Protein AF-A0A3M7P866-F1 (afdb_monomer_lite)

Organism: Brachionus plicatilis (NCBI:txid10195)

Sequence (87 aa):
WSLKINLSKTSYCVFTTAGYRVGHETKYKLKLSLEGSQIPMDPFPTLLGITLDPKLNFKKLFENLTQKITTRLLIYTTVMLNPENTW

Foldseek 3Di:
DDDDDDLVPDEDEAADQVFDDPPVVVVVPDFDDDPNHTRHHDHFDQDPNDTDTSHDDCPVVVVVVVVVVVVVVVVVCCCVVCVPPPD

pLDDT: mean 83.63, std 11.6, range [50.62, 96.44]

Secondary structure (DSSP, 8-state):
--PPP-GGG--B---BTT---TT-GGG-----EETTEEPPB-SS-EETTEEPPSB---HHHHHHHHHHHHHHHHHHHHHHH-GGG--

Radius of gyration: 23.43 Å; chains: 1; bounding box: 49×39×64 Å

Structure (mmCIF, N/CA/C/O backbone):
data_AF-A0A3M7P866-F1
#
_entry.id   AF-A0A3M7P866-F1
#
loop_
_atom_site.group_PDB
_atom_site.id
_atom_site.type_symbol
_atom_site.label_atom_id
_atom_site.label_alt_id
_atom_site.label_comp_id
_atom_site.label_asym_id
_atom_site.label_entity_id
_atom_site.label_seq_id
_atom_site.pdbx_PDB_ins_code
_atom_site.Cartn_x
_atom_site.Cartn_y
_atom_site.Cartn_z
_atom_site.occupancy
_atom_site.B_iso_or_equiv
_atom_site.auth_seq_id
_atom_site.auth_comp_id
_atom_site.auth_asym_id
_atom_site.auth_atom_id
_atom_site.pdbx_PDB_model_num
ATOM 1 N N . TRP A 1 1 ? -15.034 27.154 1.705 1.00 57.66 1 TRP A N 1
ATOM 2 C CA . TRP A 1 1 ? -14.917 25.738 1.316 1.00 57.66 1 TRP A CA 1
ATOM 3 C C . TRP A 1 1 ? -14.909 24.927 2.597 1.00 57.66 1 TRP A C 1
ATOM 5 O O . TRP A 1 1 ? -13.904 24.936 3.292 1.00 57.66 1 TRP A O 1
ATOM 15 N N . SER A 1 2 ? -16.039 24.325 2.966 1.00 76.31 2 SER A N 1
ATOM 16 C CA . SER A 1 2 ? -16.172 23.592 4.232 1.00 76.31 2 SER A CA 1
ATOM 17 C C . SER A 1 2 ? -16.369 22.116 3.914 1.00 76.31 2 SER A C 1
ATOM 19 O O . SER A 1 2 ? -17.486 21.679 3.652 1.00 76.31 2 SER A O 1
ATOM 21 N N . LEU A 1 3 ? -15.272 21.359 3.860 1.00 82.06 3 LEU A N 1
ATOM 22 C CA . LEU A 1 3 ? -15.317 19.909 3.698 1.00 82.06 3 LEU A CA 1
ATOM 23 C C . LEU A 1 3 ? -15.489 19.273 5.082 1.00 82.06 3 LEU A C 1
ATOM 25 O O . LEU A 1 3 ? -14.611 19.408 5.931 1.00 82.06 3 LEU A O 1
ATOM 29 N N . LYS A 1 4 ? -16.609 18.577 5.306 1.00 88.00 4 LYS A N 1
ATOM 30 C CA . LYS A 1 4 ? -16.838 17.780 6.519 1.00 88.00 4 LYS A CA 1
ATOM 31 C C . LYS A 1 4 ? -16.655 16.300 6.194 1.00 88.00 4 LYS A C 1
ATOM 33 O O . LYS A 1 4 ? -17.355 15.763 5.338 1.00 88.00 4 LYS A O 1
ATOM 38 N N . ILE A 1 5 ? -15.714 15.650 6.874 1.00 89.50 5 ILE A N 1
ATOM 39 C CA . ILE A 1 5 ? -15.444 14.218 6.710 1.00 89.50 5 ILE A CA 1
ATOM 40 C C . ILE A 1 5 ? -16.596 13.424 7.332 1.00 89.50 5 ILE A C 1
ATOM 42 O O . ILE A 1 5 ? -17.015 13.692 8.457 1.00 89.50 5 ILE A O 1
ATOM 46 N N . ASN A 1 6 ? -17.114 12.438 6.602 1.00 90.12 6 ASN A N 1
ATOM 47 C CA . ASN A 1 6 ? -18.123 11.525 7.122 1.00 90.12 6 ASN A CA 1
ATOM 48 C C . ASN A 1 6 ? -17.450 10.257 7.662 1.00 90.12 6 ASN A C 1
ATOM 50 O O . ASN A 1 6 ? -17.073 9.380 6.885 1.00 90.12 6 ASN A O 1
ATOM 54 N N . LEU A 1 7 ? -17.357 10.146 8.989 1.00 89.25 7 LEU A N 1
ATOM 55 C CA . LEU A 1 7 ? -16.772 9.000 9.695 1.00 89.25 7 LEU A CA 1
ATOM 56 C C . LEU A 1 7 ? -17.355 7.650 9.250 1.00 89.25 7 LEU A C 1
ATOM 58 O O . LEU A 1 7 ? -16.600 6.712 9.029 1.00 89.25 7 LEU A O 1
ATOM 62 N N . SER A 1 8 ? -18.672 7.562 9.030 1.00 89.62 8 SER A N 1
ATOM 63 C CA . SER A 1 8 ? -19.333 6.307 8.625 1.00 89.62 8 SER A CA 1
ATOM 64 C C . SER A 1 8 ? -18.927 5.807 7.235 1.00 89.62 8 SER A C 1
ATOM 66 O O . SER A 1 8 ? -19.097 4.632 6.927 1.00 89.62 8 SER A O 1
ATOM 68 N N . LYS A 1 9 ? -18.398 6.700 6.390 1.00 89.25 9 LYS A N 1
ATOM 69 C CA . LYS A 1 9 ? -17.947 6.401 5.022 1.00 89.25 9 LYS A CA 1
ATOM 70 C C . LYS A 1 9 ? -16.431 6.500 4.873 1.00 89.25 9 LYS A C 1
ATOM 72 O O . LYS A 1 9 ? -15.932 6.514 3.752 1.00 89.25 9 LYS A O 1
ATOM 77 N N . THR A 1 10 ? -15.711 6.631 5.984 1.00 90.81 10 THR A N 1
ATOM 78 C CA . THR A 1 10 ? -14.259 6.784 5.985 1.00 90.81 10 THR A CA 1
ATOM 79 C C . THR A 1 10 ? -13.630 5.513 6.529 1.00 90.81 10 THR A C 1
ATOM 81 O O . THR A 1 10 ? -13.936 5.083 7.636 1.00 90.81 10 THR A O 1
ATOM 84 N N . SER A 1 11 ? -12.718 4.941 5.758 1.00 90.88 11 SER A N 1
ATOM 85 C CA . SER A 1 11 ? -11.804 3.889 6.188 1.00 90.88 11 SER A CA 1
ATOM 86 C C . SER A 1 11 ? -10.388 4.276 5.775 1.00 90.88 11 SER A C 1
ATOM 88 O O . SER A 1 11 ? -10.188 5.196 4.973 1.00 90.88 11 SER A O 1
ATOM 90 N N . TYR A 1 12 ? -9.391 3.603 6.337 1.00 89.94 12 TYR A N 1
ATOM 91 C CA . TYR A 1 12 ? -8.009 3.760 5.895 1.00 89.94 12 TYR A CA 1
ATOM 92 C C . TYR A 1 12 ? -7.383 2.413 5.555 1.00 89.94 12 TYR A C 1
ATOM 94 O O . TYR A 1 12 ? -7.701 1.391 6.155 1.00 89.94 12 TYR A O 1
ATOM 102 N N . CYS A 1 13 ? -6.442 2.440 4.618 1.00 88.62 13 CYS A N 1
ATOM 103 C CA . CYS A 1 13 ? -5.617 1.303 4.236 1.00 88.62 13 CYS A CA 1
ATOM 104 C C . CYS A 1 13 ? -4.143 1.675 4.423 1.00 88.62 13 CYS A C 1
ATOM 106 O O . CYS A 1 13 ? -3.767 2.842 4.283 1.00 88.62 13 CYS A O 1
ATOM 108 N N . VAL A 1 14 ? -3.301 0.691 4.742 1.00 86.81 14 VAL A N 1
ATOM 109 C CA . VAL A 1 14 ? -1.855 0.880 4.896 1.00 86.81 14 VAL A CA 1
ATOM 110 C C . VAL A 1 14 ? -1.133 -0.034 3.923 1.00 86.81 14 VAL A C 1
ATOM 112 O O . VAL A 1 14 ? -1.244 -1.257 4.002 1.00 86.81 14 VAL A O 1
ATOM 115 N N . PHE A 1 15 ? -0.342 0.572 3.045 1.00 87.19 15 PHE A N 1
ATOM 116 C CA . PHE A 1 15 ? 0.449 -0.143 2.058 1.00 87.19 15 PHE A CA 1
ATOM 117 C C . PHE A 1 15 ? 1.815 -0.524 2.633 1.00 87.19 15 PHE A C 1
ATOM 119 O O . PHE A 1 15 ? 2.551 0.329 3.132 1.00 87.19 15 PHE A O 1
ATOM 126 N N . THR A 1 16 ? 2.179 -1.803 2.556 1.00 86.12 16 THR A N 1
ATOM 127 C CA . THR A 1 16 ? 3.483 -2.300 3.024 1.00 86.12 16 THR A CA 1
ATOM 128 C C . THR A 1 16 ? 4.123 -3.212 1.986 1.00 86.12 16 THR A C 1
ATOM 130 O O . THR A 1 16 ? 3.440 -3.851 1.192 1.00 86.12 16 THR A O 1
ATOM 133 N N . THR A 1 17 ? 5.450 -3.336 1.993 1.00 85.56 17 THR A N 1
ATOM 134 C CA . THR A 1 17 ? 6.163 -4.264 1.090 1.00 85.56 17 THR A CA 1
ATOM 135 C C . THR A 1 17 ? 5.819 -5.734 1.358 1.00 85.56 17 THR A C 1
ATOM 137 O O . THR A 1 17 ? 5.862 -6.571 0.457 1.00 85.56 17 THR A O 1
ATOM 140 N N . ALA A 1 18 ? 5.445 -6.065 2.598 1.00 83.31 18 ALA A N 1
ATOM 141 C CA . ALA A 1 18 ? 5.070 -7.417 2.998 1.00 83.31 18 ALA A CA 1
ATOM 142 C C . ALA A 1 18 ? 3.612 -7.783 2.656 1.00 83.31 18 ALA A C 1
ATOM 144 O O . ALA A 1 18 ? 3.309 -8.982 2.629 1.00 83.31 18 ALA A O 1
ATOM 145 N N . GLY A 1 19 ? 2.758 -6.784 2.391 1.00 84.75 19 GLY A N 1
ATOM 146 C CA . GLY A 1 19 ? 1.311 -6.928 2.210 1.00 84.75 19 GLY A CA 1
ATOM 147 C C . GLY A 1 19 ? 0.562 -7.276 3.501 1.00 84.75 19 GLY A C 1
ATOM 148 O O . GLY A 1 19 ? 1.175 -7.517 4.548 1.00 84.75 19 GLY A O 1
ATOM 149 N N . TYR A 1 20 ? -0.772 -7.331 3.425 1.00 82.56 20 TYR A N 1
ATOM 150 C CA . TYR A 1 20 ? -1.621 -7.764 4.540 1.00 82.56 20 TYR A CA 1
ATOM 151 C C . TYR A 1 20 ? -1.400 -9.250 4.848 1.00 82.56 20 TYR A C 1
ATOM 153 O O . TYR A 1 20 ? -1.468 -10.098 3.961 1.00 82.56 20 TYR A O 1
ATOM 161 N N . ARG A 1 21 ? -1.089 -9.567 6.110 1.00 80.12 21 ARG A N 1
ATOM 162 C CA . ARG A 1 21 ? -0.835 -10.934 6.583 1.00 80.12 21 ARG A CA 1
ATOM 163 C C . ARG A 1 21 ? -1.621 -11.176 7.862 1.00 80.12 21 ARG A C 1
ATOM 165 O O . ARG A 1 21 ? -1.407 -10.481 8.856 1.00 80.12 21 ARG A O 1
ATOM 172 N N . VAL A 1 22 ? -2.486 -12.184 7.830 1.00 70.50 22 VAL A N 1
ATOM 173 C CA . VAL A 1 22 ? -3.257 -12.643 8.991 1.00 70.50 22 VAL A CA 1
ATOM 174 C C . VAL A 1 22 ? -2.274 -13.089 10.084 1.00 70.50 22 VAL A C 1
ATOM 176 O O . VAL A 1 22 ? -1.339 -13.835 9.802 1.00 70.50 22 VAL A O 1
ATOM 179 N N . GLY A 1 23 ? -2.420 -12.570 11.308 1.00 69.12 23 GLY A N 1
ATOM 180 C CA . GLY A 1 23 ? -1.521 -12.854 12.441 1.00 69.12 23 GLY A CA 1
ATOM 181 C C . GLY A 1 23 ? -0.343 -11.884 12.629 1.00 69.12 23 GLY A C 1
ATOM 182 O O . GLY A 1 23 ? 0.342 -11.942 13.647 1.00 69.12 23 GLY A O 1
ATOM 183 N N . HIS A 1 24 ? -0.124 -10.940 11.704 1.00 64.38 24 HIS 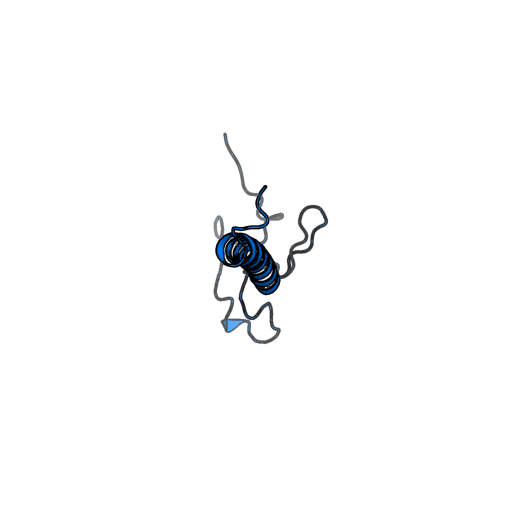A N 1
ATOM 184 C CA . HIS A 1 24 ? 0.855 -9.849 11.848 1.00 64.38 24 HIS A CA 1
ATOM 185 C C . HIS A 1 24 ? 0.190 -8.501 12.181 1.00 64.38 24 HIS A C 1
ATOM 187 O O . HIS A 1 24 ? 0.639 -7.445 11.731 1.00 64.38 24 HIS A O 1
ATOM 193 N N . GLU A 1 25 ? -0.863 -8.519 13.002 1.00 58.81 25 GLU A N 1
ATOM 194 C CA . GLU A 1 25 ? -1.577 -7.310 13.449 1.00 58.81 25 GLU A CA 1
ATOM 195 C C . GLU A 1 25 ? -0.639 -6.291 14.118 1.00 58.81 25 GLU A C 1
ATOM 197 O O . GLU A 1 25 ? -0.797 -5.082 13.967 1.00 58.81 25 GLU A O 1
ATOM 202 N N . THR A 1 26 ? 0.432 -6.766 14.761 1.00 56.59 26 THR A N 1
ATOM 203 C CA . THR A 1 26 ? 1.440 -5.929 15.430 1.00 56.59 26 THR A CA 1
ATOM 204 C C . THR A 1 26 ? 2.266 -5.043 14.494 1.00 56.59 26 THR A C 1
ATOM 206 O O . THR A 1 26 ? 2.943 -4.139 14.989 1.00 56.59 26 THR A O 1
ATOM 209 N N . LYS A 1 27 ? 2.233 -5.262 13.169 1.00 56.84 27 LYS A N 1
ATOM 210 C CA . LYS A 1 27 ? 2.909 -4.396 12.182 1.00 56.84 27 LYS A CA 1
ATOM 211 C C . LYS A 1 27 ? 2.043 -3.221 11.721 1.00 56.84 27 LYS A C 1
ATOM 213 O O . LYS A 1 27 ? 2.591 -2.214 11.283 1.00 56.84 27 LYS A O 1
ATOM 218 N N . TYR A 1 28 ? 0.726 -3.302 11.889 1.00 65.69 28 TYR A N 1
ATOM 219 C CA . TYR A 1 28 ? -0.229 -2.261 11.502 1.00 65.69 28 TYR A CA 1
ATOM 220 C C . TYR A 1 28 ? -0.589 -1.374 12.703 1.00 65.69 28 TYR A C 1
ATOM 222 O O . TYR A 1 28 ? -1.753 -1.192 13.033 1.00 65.69 28 TYR A O 1
ATOM 230 N N . LYS A 1 29 ? 0.415 -0.816 13.399 1.00 68.56 29 LYS A N 1
ATOM 231 C CA . LYS A 1 29 ? 0.213 -0.014 14.630 1.00 68.56 29 LYS A CA 1
ATOM 232 C C . LYS A 1 29 ? -0.432 1.361 14.407 1.00 68.56 29 LYS A C 1
ATOM 234 O O . LYS A 1 29 ? -0.520 2.146 15.351 1.00 68.56 29 LYS A O 1
ATOM 239 N N . LEU A 1 30 ? -0.844 1.687 13.186 1.00 80.38 30 LEU A N 1
ATOM 240 C CA . LEU A 1 30 ? -1.469 2.969 12.904 1.00 80.38 30 LEU A CA 1
ATOM 241 C C . LEU A 1 30 ? -2.888 2.953 13.477 1.00 80.38 30 LEU A C 1
ATOM 243 O O . LEU A 1 30 ? -3.723 2.188 13.021 1.00 80.38 30 LEU A O 1
ATOM 247 N N . LYS A 1 31 ? -3.163 3.786 14.480 1.00 82.44 31 LYS A N 1
ATOM 248 C CA . LYS A 1 31 ? -4.520 4.016 14.989 1.00 82.44 31 LYS A CA 1
ATOM 249 C C . LYS A 1 31 ? -4.940 5.419 14.581 1.00 82.44 31 LYS A C 1
ATOM 251 O O . LYS A 1 31 ? -4.450 6.390 15.151 1.00 82.44 31 LYS A O 1
ATOM 256 N N . LE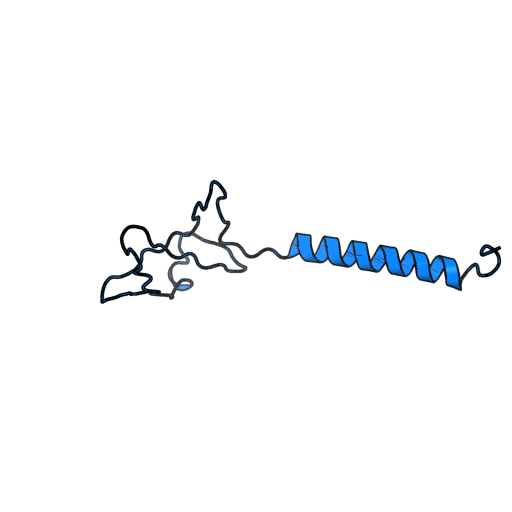U A 1 32 ? -5.806 5.521 13.576 1.00 87.38 32 LEU A N 1
ATOM 257 C CA . LEU A 1 32 ? -6.370 6.799 13.149 1.00 87.38 32 LEU A CA 1
ATOM 258 C C . LEU A 1 32 ? -7.682 7.058 13.885 1.00 87.38 32 LEU A C 1
ATOM 260 O O . LEU A 1 32 ? -8.571 6.207 13.919 1.00 87.38 32 LEU A O 1
ATOM 264 N N . SER A 1 33 ? -7.801 8.248 14.460 1.00 90.44 33 SER A N 1
ATOM 265 C CA . SER A 1 33 ? -9.017 8.716 15.116 1.00 90.44 33 SER A CA 1
ATOM 266 C C . SER A 1 33 ? -9.353 10.124 14.656 1.00 90.44 33 SER A C 1
ATOM 268 O O . SER A 1 33 ? -8.456 10.951 14.494 1.00 90.44 33 SER A O 1
ATOM 270 N N . LEU A 1 34 ? -10.641 10.405 14.508 1.00 89.00 34 LEU A N 1
ATOM 271 C CA . LEU A 1 34 ? -11.170 11.721 14.181 1.00 89.00 34 LEU A CA 1
ATOM 272 C C . LEU A 1 34 ? -12.322 12.021 15.145 1.00 89.00 34 LEU A C 1
ATOM 274 O O . LEU A 1 34 ? -13.193 11.178 15.341 1.00 89.00 34 LEU A O 1
ATOM 278 N N . GLU A 1 35 ? -12.290 13.194 15.785 1.00 86.94 35 GLU A N 1
ATOM 279 C CA . GLU A 1 35 ? -13.303 13.619 16.772 1.00 86.94 35 GLU A CA 1
ATOM 280 C C . GLU A 1 35 ? -13.534 12.581 17.895 1.00 86.94 35 GLU A C 1
ATOM 282 O O . GLU A 1 35 ? -14.653 12.338 18.334 1.00 86.94 35 GLU A O 1
ATOM 287 N N . GLY A 1 36 ? -12.464 11.909 18.337 1.00 86.25 36 GLY A N 1
ATOM 288 C CA . GLY A 1 36 ? -12.521 10.870 19.376 1.00 86.25 36 GLY A CA 1
ATOM 289 C C . GLY A 1 36 ? -13.048 9.507 18.905 1.00 86.25 36 GLY A C 1
ATOM 290 O O . GLY A 1 36 ? -12.931 8.529 19.641 1.00 86.25 36 GLY A O 1
ATOM 291 N N . SER A 1 37 ? -13.554 9.405 17.674 1.00 89.12 37 SER A N 1
ATOM 292 C CA . SER A 1 37 ? -13.981 8.142 17.064 1.00 89.12 37 SER A CA 1
ATOM 293 C C . SER A 1 37 ? -12.830 7.491 16.302 1.00 89.12 37 SER A C 1
ATOM 295 O O . SER A 1 37 ? -12.100 8.164 15.573 1.00 89.12 37 SER A O 1
ATOM 297 N N . GLN A 1 38 ? -12.655 6.175 16.445 1.00 90.56 38 GLN A N 1
ATOM 298 C CA . GLN A 1 38 ? -11.668 5.439 15.653 1.00 90.56 38 GLN A CA 1
ATOM 299 C C . GLN A 1 38 ? -12.178 5.215 14.232 1.00 90.56 38 GLN A C 1
ATOM 301 O O . GLN A 1 38 ? -13.320 4.807 14.024 1.00 90.56 38 GLN A O 1
ATOM 306 N N . ILE A 1 39 ? -11.308 5.463 13.259 1.00 92.56 39 ILE A N 1
ATOM 307 C CA . ILE A 1 39 ? -11.566 5.129 11.863 1.00 92.56 39 ILE A CA 1
ATOM 308 C C . ILE A 1 39 ? -11.233 3.640 11.690 1.00 92.56 39 ILE A C 1
ATOM 310 O O . ILE A 1 39 ? -10.183 3.207 12.169 1.00 92.56 39 ILE A O 1
ATOM 314 N N . PRO A 1 40 ? -12.084 2.833 11.042 1.00 90.25 40 PRO A N 1
ATOM 315 C CA . PRO A 1 40 ? -11.777 1.432 10.785 1.00 90.25 40 PRO A CA 1
ATOM 316 C C . PRO A 1 40 ? -10.680 1.281 9.722 1.00 90.25 40 PRO A C 1
ATOM 318 O O . PRO A 1 40 ? -10.614 2.043 8.752 1.00 90.25 40 PRO A O 1
ATOM 321 N N . MET A 1 41 ? -9.834 0.263 9.893 1.00 88.62 41 MET A N 1
ATOM 322 C CA . MET A 1 41 ? -8.898 -0.163 8.856 1.00 88.62 41 MET A CA 1
ATOM 323 C C . MET A 1 41 ? -9.621 -1.066 7.857 1.00 88.62 41 MET A C 1
ATOM 325 O O . MET A 1 41 ? -10.232 -2.056 8.251 1.00 88.62 41 MET A O 1
ATOM 329 N N . ASP A 1 42 ? -9.486 -0.759 6.575 1.00 90.38 42 ASP A N 1
ATOM 330 C CA . ASP A 1 42 ? -9.898 -1.614 5.467 1.00 90.38 42 ASP A CA 1
ATOM 331 C C . ASP A 1 42 ? -8.643 -1.987 4.662 1.00 90.38 42 ASP A C 1
ATOM 333 O O . ASP A 1 42 ? -8.064 -1.125 3.996 1.00 90.38 42 ASP A O 1
ATOM 337 N N . PRO A 1 43 ? -8.148 -3.235 4.754 1.00 87.56 43 PRO A N 1
ATOM 338 C CA . PRO A 1 43 ? -6.935 -3.639 4.054 1.00 87.56 43 PRO A CA 1
ATOM 339 C C . PRO A 1 43 ? -7.099 -3.710 2.533 1.00 87.56 43 PRO A C 1
ATOM 341 O O . PRO A 1 43 ? -6.097 -3.582 1.839 1.00 87.56 43 PRO A O 1
ATOM 344 N N . PHE A 1 44 ? -8.320 -3.890 2.019 1.00 91.38 44 PHE A N 1
ATOM 345 C CA . PHE A 1 44 ? -8.592 -4.075 0.589 1.00 91.38 44 PHE A CA 1
ATOM 346 C C . PHE A 1 44 ? -9.721 -3.140 0.128 1.00 91.38 44 PHE A C 1
ATOM 348 O O . PHE A 1 44 ? -10.766 -3.606 -0.342 1.00 91.38 44 PHE A O 1
ATOM 355 N N . PRO A 1 45 ? -9.538 -1.811 0.253 1.00 91.19 45 PRO A N 1
ATOM 356 C CA . PRO A 1 45 ? -10.602 -0.874 -0.045 1.00 91.19 45 PRO A CA 1
ATOM 357 C C . PRO A 1 45 ? -10.927 -0.914 -1.534 1.00 91.19 45 PRO A C 1
ATOM 359 O O . PRO A 1 45 ? -10.039 -0.928 -2.392 1.00 91.19 45 PRO A O 1
ATOM 362 N N . THR A 1 46 ? -12.221 -0.906 -1.842 1.00 92.75 46 THR A N 1
ATOM 363 C CA . THR A 1 46 ? -12.711 -0.789 -3.216 1.00 92.75 46 THR A CA 1
ATOM 364 C C . THR A 1 46 ? -13.144 0.646 -3.471 1.00 92.75 46 THR A C 1
ATOM 366 O O . THR A 1 46 ? -14.127 1.125 -2.908 1.00 92.75 46 THR A O 1
ATOM 369 N N . LEU A 1 47 ? -12.402 1.340 -4.330 1.00 87.81 47 LEU A N 1
ATOM 370 C CA . LEU A 1 47 ? -12.651 2.730 -4.700 1.00 87.81 47 LEU A CA 1
ATOM 371 C C . LEU A 1 47 ? -12.988 2.791 -6.185 1.00 87.81 47 LEU A C 1
ATOM 373 O O . LEU A 1 47 ? -12.184 2.397 -7.024 1.00 87.81 47 LEU A O 1
ATOM 377 N N . LEU A 1 48 ? -14.189 3.279 -6.511 1.00 90.38 48 LEU A N 1
ATOM 378 C CA . LEU A 1 48 ? -14.661 3.423 -7.897 1.00 90.38 48 LEU A CA 1
ATOM 379 C C . LEU A 1 48 ? -14.569 2.113 -8.712 1.00 90.38 48 LEU A C 1
ATOM 381 O O . LEU A 1 48 ? -14.247 2.128 -9.895 1.00 90.38 48 LEU A O 1
ATOM 385 N N . GLY A 1 49 ? -14.827 0.971 -8.064 1.00 92.00 49 GLY A N 1
ATOM 386 C CA . GLY A 1 49 ? -14.745 -0.359 -8.683 1.00 92.00 49 GLY A CA 1
ATOM 387 C C . GLY A 1 49 ? -13.333 -0.949 -8.764 1.00 92.00 49 GLY A C 1
ATOM 388 O O . GLY A 1 49 ? -13.177 -2.068 -9.244 1.00 92.00 49 GLY A O 1
ATOM 389 N N . ILE A 1 50 ? -12.313 -0.239 -8.275 1.00 90.69 50 ILE A N 1
ATOM 390 C CA . ILE A 1 50 ? -10.931 -0.721 -8.216 1.00 90.69 50 ILE A CA 1
ATOM 391 C C . ILE A 1 50 ? -10.618 -1.141 -6.781 1.00 90.69 50 ILE A C 1
ATOM 393 O O . ILE A 1 50 ? -10.609 -0.312 -5.870 1.00 90.69 50 ILE A O 1
ATOM 397 N N . THR A 1 51 ? -10.342 -2.426 -6.579 1.00 92.19 51 THR A N 1
ATOM 398 C CA . THR A 1 51 ? -9.850 -2.946 -5.300 1.00 92.19 51 THR A CA 1
ATOM 399 C C . THR A 1 51 ? -8.346 -2.721 -5.201 1.00 92.19 51 THR A C 1
ATOM 401 O O . THR A 1 51 ? -7.588 -3.133 -6.082 1.00 92.19 51 THR A O 1
ATOM 404 N N . LEU A 1 52 ? -7.909 -2.052 -4.135 1.00 88.38 52 LEU A N 1
ATOM 405 C CA . LEU A 1 52 ? -6.492 -1.794 -3.888 1.00 88.38 52 LEU A CA 1
ATOM 406 C C . LEU A 1 52 ? -5.853 -2.968 -3.132 1.00 88.38 52 LEU A C 1
ATOM 408 O O . LEU A 1 52 ? -6.408 -3.455 -2.150 1.00 88.38 52 LEU A O 1
ATOM 412 N N . ASP A 1 53 ? -4.671 -3.402 -3.579 1.00 86.81 53 ASP A N 1
ATOM 413 C CA . ASP A 1 53 ? -3.852 -4.394 -2.871 1.00 86.81 53 ASP A CA 1
ATOM 414 C C . ASP A 1 53 ? -2.967 -3.677 -1.831 1.00 86.81 53 ASP A C 1
ATOM 416 O O . ASP A 1 53 ? -2.204 -2.780 -2.200 1.00 86.81 53 ASP A O 1
ATOM 420 N N . PRO A 1 54 ? -3.007 -4.062 -0.543 1.00 85.62 54 PRO A N 1
ATOM 421 C CA . PRO A 1 54 ? -2.158 -3.496 0.504 1.00 85.62 54 PRO A CA 1
ATOM 422 C C . PRO A 1 54 ? -0.663 -3.804 0.311 1.00 85.62 54 PRO A C 1
ATOM 424 O O . PRO A 1 54 ? 0.176 -3.296 1.065 1.00 85.62 54 PRO A O 1
ATOM 427 N N . LYS A 1 55 ? -0.285 -4.645 -0.659 1.00 88.88 55 LYS A N 1
ATOM 428 C CA . LYS A 1 55 ? 1.111 -4.957 -0.967 1.00 88.88 55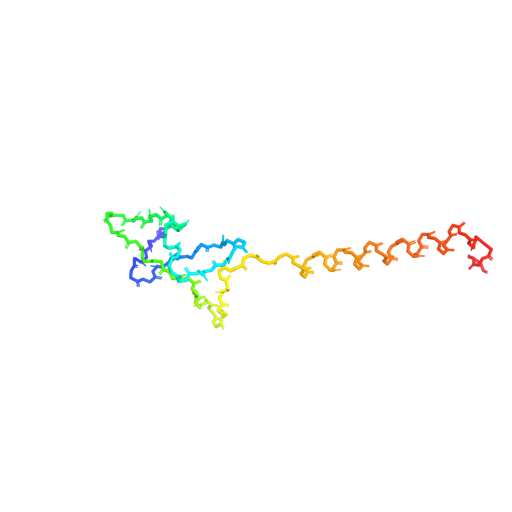 LYS A CA 1
ATOM 429 C C . LYS A 1 55 ? 1.725 -3.972 -1.964 1.00 88.88 55 LYS A C 1
ATOM 431 O O . LYS A 1 55 ? 1.390 -3.947 -3.145 1.00 88.88 55 LYS A O 1
ATOM 436 N N . LEU A 1 56 ? 2.744 -3.238 -1.518 1.00 86.56 56 LEU A N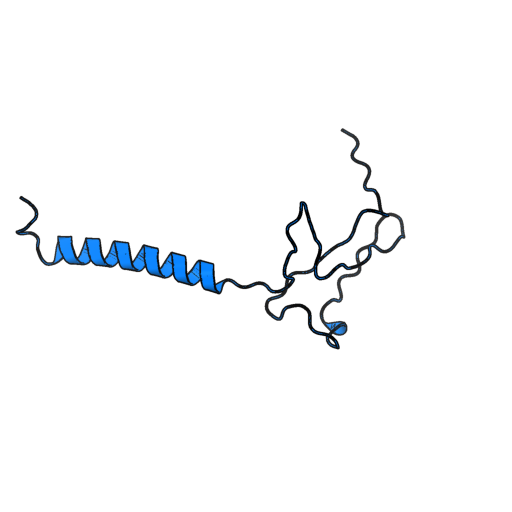 1
ATOM 437 C CA . LEU A 1 56 ? 3.593 -2.442 -2.408 1.00 86.56 56 LEU A CA 1
ATOM 438 C C . LEU A 1 56 ? 4.460 -3.360 -3.266 1.00 86.56 56 LEU A C 1
ATOM 440 O O . LEU A 1 56 ? 5.317 -4.082 -2.751 1.00 86.56 56 LEU A O 1
ATOM 444 N N . ASN A 1 57 ? 4.263 -3.294 -4.581 1.00 86.81 57 ASN A N 1
ATOM 445 C CA . ASN A 1 57 ? 5.072 -4.010 -5.554 1.00 86.81 57 ASN A CA 1
ATOM 446 C C . ASN A 1 57 ? 5.601 -3.053 -6.629 1.00 86.81 57 ASN A C 1
ATOM 448 O O . ASN A 1 57 ? 4.839 -2.471 -7.396 1.00 86.81 57 ASN A O 1
ATOM 452 N N . PHE A 1 58 ? 6.927 -2.940 -6.713 1.00 86.88 58 PHE A N 1
ATOM 453 C CA . PHE A 1 58 ? 7.620 -2.096 -7.690 1.00 86.88 58 PHE A CA 1
ATOM 454 C C . PHE A 1 58 ? 8.189 -2.887 -8.874 1.00 86.88 58 PHE A C 1
ATOM 456 O O . PHE A 1 58 ? 8.828 -2.305 -9.744 1.00 86.88 58 PHE A O 1
ATOM 463 N N . LYS A 1 59 ? 7.966 -4.207 -8.945 1.00 88.50 59 LYS A N 1
ATOM 464 C CA . LYS A 1 59 ? 8.556 -5.079 -9.973 1.00 88.50 59 LYS A CA 1
ATOM 465 C C . LYS A 1 59 ? 8.262 -4.574 -11.387 1.00 88.50 59 LYS A C 1
ATOM 467 O O . LYS A 1 59 ? 9.182 -4.389 -12.170 1.00 88.50 59 LYS A O 1
ATOM 472 N N . LYS A 1 60 ? 6.997 -4.257 -11.669 1.00 88.25 60 LYS A N 1
ATOM 473 C CA . LYS A 1 60 ? 6.566 -3.759 -12.983 1.00 88.25 60 LYS A CA 1
ATOM 474 C C . LYS A 1 60 ? 7.170 -2.394 -13.326 1.00 88.25 60 LYS A C 1
ATOM 476 O O . LYS A 1 60 ? 7.496 -2.129 -14.477 1.00 88.25 60 LYS A O 1
ATOM 481 N N . LEU A 1 61 ? 7.348 -1.530 -12.323 1.00 90.12 61 LEU A N 1
ATOM 482 C CA . LEU A 1 61 ? 8.036 -0.250 -12.500 1.00 90.12 61 LEU A CA 1
ATOM 483 C C . LEU A 1 61 ? 9.495 -0.479 -12.914 1.00 90.12 61 LEU A C 1
ATOM 485 O O . LEU A 1 61 ? 9.956 0.139 -13.872 1.00 90.12 61 LEU A O 1
ATOM 489 N N . PHE A 1 62 ? 10.198 -1.384 -12.228 1.00 94.06 62 PHE A N 1
ATOM 490 C CA . PHE A 1 62 ? 11.578 -1.728 -12.560 1.00 94.06 62 PHE A CA 1
ATOM 491 C C . PHE A 1 62 ? 11.700 -2.397 -13.931 1.00 94.06 62 PHE A C 1
ATOM 493 O O . PHE A 1 62 ? 12.567 -2.003 -14.700 1.00 94.06 62 PHE A O 1
ATOM 500 N N . GLU A 1 63 ? 10.811 -3.330 -14.279 1.00 96.06 63 GLU A N 1
ATOM 501 C CA . GLU A 1 63 ? 10.767 -3.956 -15.611 1.00 96.06 63 GLU A CA 1
ATOM 502 C C . GLU A 1 63 ? 10.647 -2.897 -16.723 1.00 96.06 63 GLU A C 1
ATOM 504 O O . GLU A 1 63 ? 11.451 -2.881 -17.657 1.00 96.06 63 GLU A O 1
ATOM 509 N N . ASN A 1 64 ? 9.718 -1.946 -16.575 1.00 94.62 64 ASN A N 1
ATOM 510 C CA . ASN A 1 64 ? 9.528 -0.856 -17.536 1.00 94.62 64 ASN A CA 1
ATOM 511 C C . ASN A 1 64 ? 10.749 0.075 -17.627 1.00 94.62 64 ASN A C 1
ATOM 513 O O . ASN A 1 64 ? 11.127 0.512 -18.718 1.00 94.62 64 ASN A O 1
ATOM 517 N N . LEU A 1 65 ? 11.366 0.404 -16.487 1.00 95.75 65 LEU A N 1
ATOM 518 C CA . LEU A 1 65 ? 12.571 1.236 -16.448 1.00 95.75 65 LEU A CA 1
ATOM 519 C C . LEU A 1 65 ? 13.742 0.545 -17.145 1.00 95.75 65 LEU A C 1
ATOM 521 O O . LEU A 1 65 ? 14.395 1.165 -17.987 1.00 95.75 65 LEU A O 1
ATOM 525 N N . THR A 1 66 ? 13.967 -0.734 -16.847 1.00 96.44 66 THR A N 1
ATOM 526 C CA . THR A 1 66 ? 15.012 -1.538 -17.483 1.00 96.44 66 THR A CA 1
ATOM 527 C C . THR A 1 66 ? 14.797 -1.595 -18.987 1.00 96.44 66 THR A C 1
ATOM 529 O O . THR A 1 66 ? 15.710 -1.256 -19.734 1.00 96.44 66 THR A O 1
ATOM 532 N N . GLN A 1 67 ? 13.581 -1.898 -19.453 1.00 96.25 67 GLN A N 1
ATOM 533 C CA . GLN A 1 67 ? 13.273 -1.925 -20.885 1.00 96.25 67 GLN A CA 1
ATOM 534 C C . GLN A 1 67 ? 13.575 -0.581 -21.569 1.00 96.25 67 GLN A C 1
ATOM 536 O O . GLN A 1 67 ? 14.185 -0.545 -22.643 1.00 96.25 67 GLN A O 1
ATOM 541 N N . LYS A 1 68 ? 13.199 0.538 -20.937 1.00 95.31 68 LYS A N 1
ATOM 542 C CA . LYS A 1 68 ? 13.455 1.889 -21.460 1.00 95.31 68 LYS A CA 1
ATOM 543 C C . LYS A 1 68 ? 14.951 2.200 -21.554 1.00 95.31 68 LYS A C 1
ATOM 545 O O . LYS A 1 68 ? 15.386 2.785 -22.547 1.00 95.31 68 LYS A O 1
ATOM 550 N N . ILE A 1 69 ? 15.731 1.823 -20.542 1.00 95.12 69 ILE A N 1
ATOM 551 C CA . ILE A 1 69 ? 17.186 2.028 -20.517 1.00 95.12 69 ILE A CA 1
ATOM 552 C C . ILE A 1 69 ? 17.864 1.149 -21.570 1.00 95.12 69 ILE A C 1
ATOM 554 O O . ILE A 1 69 ? 18.639 1.664 -22.373 1.00 95.12 69 ILE A O 1
ATOM 558 N N . THR A 1 70 ? 17.523 -0.140 -21.628 1.00 94.31 70 THR A N 1
ATOM 559 C CA . THR A 1 70 ? 18.075 -1.085 -22.609 1.00 94.31 70 THR A CA 1
ATOM 560 C C . THR A 1 70 ? 17.817 -0.619 -24.037 1.00 9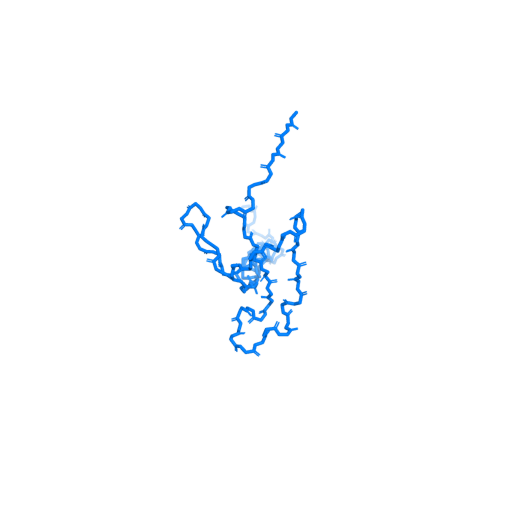4.31 70 THR A C 1
ATOM 562 O O . THR A 1 70 ? 18.737 -0.604 -24.847 1.00 94.31 70 THR A O 1
ATOM 565 N N . THR A 1 71 ? 16.602 -0.149 -24.334 1.00 94.06 71 THR A N 1
ATOM 566 C CA . THR A 1 71 ? 16.264 0.392 -25.663 1.00 94.06 71 THR A CA 1
ATOM 567 C C . THR A 1 71 ? 17.172 1.566 -26.040 1.00 94.06 71 THR A C 1
ATOM 569 O O . THR A 1 71 ? 17.679 1.626 -27.156 1.00 94.06 71 THR A O 1
ATOM 572 N N . ARG A 1 72 ? 17.436 2.488 -25.103 1.00 91.69 72 ARG A N 1
ATOM 573 C CA . ARG A 1 72 ? 18.342 3.622 -25.347 1.00 91.69 72 ARG A CA 1
ATOM 574 C C . ARG A 1 72 ? 19.786 3.173 -25.546 1.00 91.69 72 ARG A C 1
ATOM 576 O O . ARG A 1 72 ? 20.437 3.660 -26.462 1.00 91.69 72 ARG A O 1
ATOM 583 N N . LEU A 1 73 ? 20.279 2.248 -24.722 1.00 92.88 73 LEU A N 1
ATOM 584 C CA . LEU A 1 73 ? 21.639 1.713 -24.848 1.00 92.88 73 LEU A CA 1
ATOM 585 C C . LEU A 1 73 ? 21.857 1.015 -26.194 1.00 92.88 73 LEU A C 1
ATOM 587 O O . LEU A 1 73 ? 22.901 1.208 -26.812 1.00 92.88 73 LEU A O 1
ATOM 591 N N . LEU A 1 74 ? 20.867 0.260 -26.678 1.00 92.12 74 LEU A N 1
ATOM 592 C CA . LEU A 1 74 ? 20.914 -0.368 -28.001 1.00 92.12 74 LEU A CA 1
ATOM 593 C C . LEU A 1 74 ? 21.017 0.673 -29.123 1.00 92.12 74 LEU A C 1
ATOM 595 O O . LEU A 1 74 ? 21.826 0.513 -30.033 1.00 92.12 74 LEU A O 1
ATOM 599 N N . ILE A 1 75 ? 20.265 1.775 -29.034 1.00 88.88 75 ILE A N 1
ATOM 600 C CA . ILE A 1 75 ? 20.372 2.881 -29.998 1.00 88.88 75 ILE A CA 1
ATOM 601 C C . ILE A 1 75 ? 21.776 3.497 -29.955 1.00 88.88 75 ILE A C 1
ATOM 603 O O . ILE A 1 75 ? 22.419 3.617 -30.994 1.00 88.88 75 ILE A O 1
ATOM 607 N N . TYR A 1 76 ? 22.286 3.843 -28.767 1.00 85.81 76 TYR A N 1
ATOM 608 C CA . TYR A 1 76 ? 23.615 4.452 -28.633 1.00 85.81 76 TYR A CA 1
ATOM 609 C C . TYR A 1 76 ? 24.737 3.545 -29.138 1.00 85.81 76 TYR A C 1
ATOM 611 O O . TYR A 1 76 ? 25.629 4.014 -29.835 1.00 85.81 76 TYR A O 1
ATOM 619 N N . THR A 1 77 ? 24.697 2.254 -28.808 1.00 85.88 77 THR A N 1
ATOM 620 C CA . THR A 1 77 ? 25.697 1.284 -29.281 1.00 85.88 77 THR A CA 1
ATOM 621 C C . THR A 1 77 ? 25.632 1.100 -30.793 1.00 85.88 77 THR A C 1
ATOM 623 O O . THR A 1 77 ? 26.678 1.088 -31.429 1.00 85.88 77 THR A O 1
ATOM 626 N N . THR A 1 78 ? 24.435 1.053 -31.383 1.00 84.69 78 THR A N 1
ATOM 627 C CA . THR A 1 78 ? 24.268 0.976 -32.845 1.00 84.69 78 THR A CA 1
ATOM 628 C C . THR A 1 78 ? 24.845 2.210 -33.546 1.00 84.69 78 THR A C 1
ATOM 630 O O . THR A 1 78 ? 25.575 2.066 -34.521 1.00 84.69 78 THR A O 1
ATOM 633 N N . VAL A 1 79 ? 24.579 3.413 -33.021 1.00 79.44 79 VAL A N 1
ATOM 634 C CA . VAL A 1 79 ? 25.079 4.682 -33.584 1.00 79.44 79 VAL A CA 1
ATOM 635 C C . VAL A 1 79 ? 26.594 4.838 -33.408 1.00 79.44 79 VAL A C 1
ATOM 637 O O . VAL A 1 79 ? 27.270 5.313 -34.313 1.00 79.44 79 VAL A O 1
ATOM 640 N N . MET A 1 80 ? 27.146 4.442 -32.259 1.00 72.00 80 MET A N 1
ATOM 641 C CA . MET A 1 80 ? 28.571 4.636 -31.956 1.00 72.00 80 MET A CA 1
ATOM 642 C C . MET A 1 80 ? 29.482 3.557 -32.554 1.00 72.00 80 MET A C 1
ATOM 644 O O . MET A 1 80 ? 30.643 3.845 -32.832 1.00 72.00 80 MET A O 1
ATOM 648 N N . LEU A 1 81 ? 28.995 2.323 -32.727 1.00 69.25 81 LEU A N 1
ATOM 649 C CA . LEU A 1 81 ? 29.800 1.207 -33.245 1.00 69.25 81 LEU A CA 1
ATOM 650 C C . LEU A 1 81 ? 29.683 1.026 -34.764 1.00 69.25 81 LEU A C 1
ATOM 652 O O . LEU A 1 81 ? 30.568 0.411 -35.345 1.00 69.25 81 LEU A O 1
ATOM 656 N N . ASN A 1 82 ? 28.648 1.580 -35.40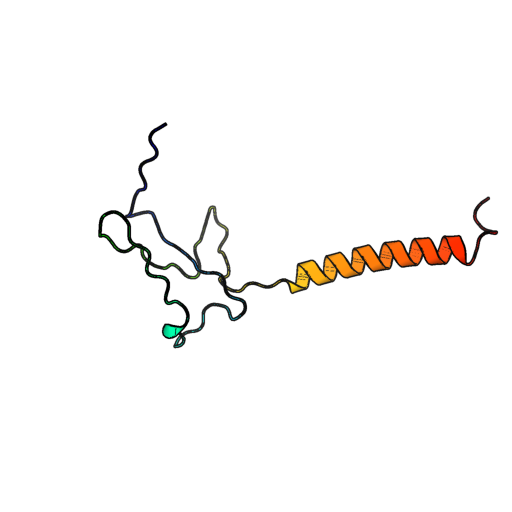7 1.00 62.19 82 ASN A N 1
ATOM 657 C CA . ASN A 1 82 ? 28.506 1.613 -36.868 1.00 62.19 82 ASN A CA 1
ATOM 658 C C . ASN A 1 82 ? 28.235 3.046 -37.369 1.00 62.19 82 ASN A C 1
ATOM 660 O O . ASN A 1 82 ? 27.148 3.320 -37.884 1.00 62.19 82 ASN A O 1
ATOM 664 N N . PRO A 1 83 ? 29.210 3.968 -37.256 1.00 60.41 83 PRO A N 1
ATOM 665 C CA . PRO A 1 83 ? 29.058 5.340 -37.749 1.00 60.41 83 PRO A CA 1
ATOM 666 C C . PRO A 1 83 ? 28.912 5.423 -39.282 1.00 60.41 83 PRO A C 1
ATOM 668 O O . PRO A 1 83 ? 28.483 6.448 -39.807 1.00 60.41 83 PRO A O 1
ATOM 671 N N . GLU A 1 84 ? 29.239 4.350 -40.011 1.00 59.91 84 GLU A N 1
ATOM 672 C CA . GLU A 1 84 ? 29.177 4.306 -41.479 1.00 59.91 84 GLU A CA 1
ATOM 673 C C . GLU A 1 84 ? 27.775 4.018 -42.045 1.00 59.91 84 GLU A C 1
ATOM 675 O O . GLU A 1 84 ? 27.552 4.232 -43.229 1.00 59.91 84 GLU A O 1
ATOM 680 N N . ASN A 1 85 ? 26.802 3.616 -41.216 1.00 55.69 85 ASN A N 1
ATOM 681 C CA . ASN A 1 85 ? 25.417 3.342 -41.644 1.00 55.69 85 ASN A CA 1
ATOM 682 C C . ASN A 1 85 ? 24.445 4.510 -41.374 1.00 55.69 85 ASN A C 1
ATOM 684 O O . ASN A 1 85 ? 23.231 4.310 -41.310 1.00 55.69 85 ASN A O 1
ATOM 688 N N . THR A 1 86 ? 24.963 5.726 -41.177 1.00 56.09 86 THR A N 1
ATOM 689 C CA . THR A 1 86 ? 24.157 6.938 -40.925 1.00 56.09 86 THR A CA 1
ATOM 690 C C . THR A 1 86 ? 24.013 7.885 -42.124 1.00 56.09 86 THR A C 1
ATOM 692 O O . THR A 1 86 ? 23.618 9.034 -41.929 1.00 56.09 86 THR A O 1
ATOM 695 N N . TRP A 1 87 ? 24.253 7.400 -43.348 1.00 50.62 87 TRP A N 1
ATOM 696 C CA . TRP A 1 87 ? 23.918 8.080 -44.608 1.00 50.62 87 TRP A CA 1
ATOM 697 C C . TRP A 1 87 ? 23.402 7.091 -45.650 1.00 50.62 87 TRP A C 1
ATOM 699 O O . TRP A 1 87 ? 24.022 6.013 -45.781 1.00 50.62 87 TRP A O 1
#